Protein AF-A0A0K2UU30-F1 (afdb_monomer_lite)

pLDDT: mean 76.1, std 14.62, range [45.31, 95.0]

Radius of gyration: 18.39 Å; chains: 1; bounding box: 42×25×50 Å

Secondary structure (DSSP, 8-state):
--HHHHHHHHHHHHHHHHHHHHSTT---TT----HHHHHHHHHHHHHHHHHHHHHHHHHH---HHHHHHHTTS-S--SHHHHHHHHHHHHHH--

InterPro domains:
  IPR036638 Helix-loop-helix DNA-binding domain superfamily [G3DSA:4.10.280.10] (5-60)

Sequence (94 aa):
MSRKELKFQSAFDKDLSKLKQLIPGMNTSGKDVSHVEVIEEANRYIEKLHSHLVCQIRTHGFPDKLKSHAGRSTANDSNDDISRAIKSFARKNP

Structure (mmCIF, N/CA/C/O backbone):
data_AF-A0A0K2UU30-F1
#
_entry.id   AF-A0A0K2UU30-F1
#
loop_
_atom_site.group_PDB
_atom_site.id
_atom_site.type_symbol
_atom_site.label_atom_id
_atom_site.label_alt_id
_atom_site.label_comp_id
_atom_site.label_asym_id
_atom_site.label_entity_id
_atom_site.label_seq_id
_atom_site.pdbx_PDB_ins_code
_atom_site.Cartn_x
_atom_site.Cartn_y
_atom_site.Cartn_z
_atom_site.occupancy
_atom_site.B_iso_or_equiv
_atom_site.auth_seq_id
_atom_site.auth_comp_id
_atom_site.auth_asym_id
_atom_site.auth_atom_id
_atom_site.pdbx_PDB_model_num
ATOM 1 N N . MET A 1 1 ? -7.164 9.976 29.576 1.00 58.62 1 MET A N 1
ATOM 2 C CA . MET A 1 1 ? -6.487 10.289 28.300 1.00 58.62 1 MET A CA 1
ATOM 3 C C . MET A 1 1 ? -6.148 11.769 28.242 1.00 58.62 1 MET A C 1
ATOM 5 O O . MET A 1 1 ? -6.983 12.604 28.575 1.00 58.62 1 MET A O 1
ATOM 9 N N . SER A 1 2 ? -4.917 12.089 27.861 1.00 81.56 2 SER A N 1
ATOM 10 C CA . SER A 1 2 ? -4.377 13.440 27.714 1.00 81.56 2 SER A CA 1
ATOM 11 C C . SER A 1 2 ? -4.751 14.055 26.360 1.00 81.56 2 SER A C 1
ATOM 13 O O . SER A 1 2 ? -4.895 13.359 25.356 1.00 81.56 2 SER A O 1
ATOM 15 N N . ARG A 1 3 ? -4.828 15.391 26.286 1.00 75.19 3 ARG A N 1
ATOM 16 C CA . ARG A 1 3 ? -5.072 16.148 25.035 1.00 75.19 3 ARG A CA 1
ATOM 17 C C . ARG A 1 3 ? -4.098 15.790 23.904 1.00 75.19 3 ARG A C 1
ATOM 19 O O . ARG A 1 3 ? -4.440 15.955 22.737 1.00 75.19 3 ARG A O 1
ATOM 26 N N . LYS A 1 4 ? -2.881 15.350 24.240 1.00 74.38 4 LYS A N 1
ATOM 27 C CA . LYS A 1 4 ? -1.874 14.909 23.263 1.00 74.38 4 LYS A CA 1
ATOM 28 C C . LYS A 1 4 ? -2.227 13.547 22.652 1.00 74.38 4 LYS A C 1
ATOM 30 O O . LYS A 1 4 ? -2.090 13.384 21.446 1.00 74.38 4 LYS A O 1
ATOM 35 N N . GLU A 1 5 ? -2.742 12.621 23.458 1.00 72.44 5 GLU A N 1
ATOM 36 C CA . GLU A 1 5 ? -3.125 11.266 23.030 1.00 72.44 5 GLU A CA 1
ATOM 37 C C . GLU A 1 5 ? -4.327 11.302 22.076 1.00 72.44 5 GLU A C 1
ATOM 39 O O . GLU A 1 5 ? -4.310 10.657 21.035 1.00 72.44 5 GLU A O 1
ATOM 44 N N . LEU A 1 6 ? -5.317 12.157 22.355 1.00 72.38 6 LEU A N 1
ATOM 45 C CA . LEU A 1 6 ? -6.477 12.377 21.477 1.00 72.38 6 LEU A CA 1
ATOM 46 C C . LEU A 1 6 ? -6.087 12.899 20.083 1.00 72.38 6 LEU A C 1
ATOM 48 O O . LEU A 1 6 ? -6.666 12.494 19.075 1.00 72.38 6 LEU A O 1
ATOM 52 N N . LYS A 1 7 ? -5.095 13.797 20.010 1.00 79.06 7 LYS A N 1
ATOM 53 C CA . LYS A 1 7 ? -4.592 14.324 18.730 1.00 79.06 7 LYS A CA 1
ATOM 54 C C . LYS A 1 7 ? -3.840 13.262 17.933 1.00 79.06 7 LYS A C 1
ATOM 56 O O . LYS A 1 7 ? -3.991 13.215 16.717 1.00 79.06 7 LYS A O 1
ATOM 61 N N . PHE A 1 8 ? -3.049 12.435 18.615 1.00 81.25 8 PHE A N 1
ATOM 62 C CA . PHE A 1 8 ? -2.328 11.333 17.990 1.00 81.25 8 PHE A CA 1
ATOM 63 C C . PHE A 1 8 ? -3.295 10.301 17.408 1.00 81.25 8 PHE A C 1
ATOM 65 O O . PHE A 1 8 ? -3.183 9.980 16.231 1.00 81.25 8 PHE A O 1
ATOM 72 N N . GLN A 1 9 ? -4.293 9.873 18.187 1.00 80.62 9 GLN A N 1
ATOM 73 C CA . GLN A 1 9 ? -5.301 8.919 17.722 1.00 80.62 9 GLN A CA 1
ATOM 74 C C . GLN A 1 9 ? -6.036 9.441 16.479 1.00 80.62 9 GLN A C 1
ATOM 76 O O . GLN A 1 9 ? -6.120 8.750 15.472 1.00 80.62 9 GLN A O 1
ATOM 81 N N . SER A 1 10 ? -6.466 10.708 16.497 1.00 83.31 10 SER A N 1
ATOM 82 C CA . SER A 1 10 ? -7.146 11.318 15.347 1.00 83.31 10 SER A CA 1
ATOM 83 C C . SER A 1 10 ? -6.271 11.406 14.089 1.00 83.31 10 SER A C 1
ATOM 85 O O . SER A 1 10 ? -6.783 11.283 12.976 1.00 83.31 10 SER A O 1
ATOM 87 N N . ALA A 1 11 ? -4.967 11.654 14.237 1.00 87.62 11 ALA A N 1
ATOM 88 C CA . ALA A 1 11 ? -4.038 11.652 13.110 1.00 87.62 11 ALA A CA 1
ATOM 89 C C . ALA A 1 11 ? -3.827 10.230 12.572 1.00 87.62 11 ALA A C 1
ATOM 91 O O . ALA A 1 11 ? -3.915 10.007 11.367 1.00 87.62 11 ALA A O 1
ATOM 92 N N . PHE A 1 12 ? -3.642 9.271 13.477 1.00 87.75 12 PHE A N 1
ATOM 93 C CA . PHE A 1 12 ? -3.438 7.867 13.149 1.00 87.75 12 PHE A CA 1
ATOM 94 C C . PHE A 1 12 ? -4.628 7.265 12.391 1.00 87.75 12 PHE A C 1
ATOM 96 O O . PHE A 1 12 ? -4.440 6.625 11.359 1.00 87.75 12 PHE A O 1
ATOM 103 N N . ASP A 1 13 ? -5.858 7.553 12.821 1.00 87.00 13 ASP A N 1
ATOM 104 C CA . ASP A 1 13 ? -7.070 7.069 12.150 1.00 87.00 13 ASP A CA 1
ATOM 105 C C . ASP A 1 13 ? -7.209 7.650 10.727 1.00 87.00 13 ASP A C 1
ATOM 107 O O . ASP A 1 13 ? -7.634 6.963 9.793 1.00 87.00 13 ASP A O 1
ATOM 111 N N . LYS A 1 14 ? -6.798 8.913 10.523 1.00 89.81 14 LYS A N 1
ATOM 112 C CA . LYS A 1 14 ? -6.761 9.536 9.187 1.00 89.81 14 LYS A CA 1
ATOM 113 C C . LYS A 1 14 ? -5.736 8.867 8.283 1.00 89.81 14 LYS A C 1
ATOM 115 O O . LYS A 1 14 ? -6.017 8.655 7.104 1.00 89.81 14 LYS A O 1
ATOM 120 N N . ASP A 1 15 ? -4.561 8.555 8.813 1.00 89.69 15 ASP A N 1
ATOM 121 C CA . ASP A 1 15 ? -3.504 7.911 8.040 1.00 89.69 15 ASP A CA 1
ATOM 122 C C . ASP A 1 15 ? -3.865 6.462 7.700 1.00 89.69 15 ASP A C 1
ATOM 124 O O . ASP A 1 15 ? -3.674 6.045 6.559 1.00 89.69 15 ASP A O 1
ATOM 128 N N . LEU A 1 16 ? -4.518 5.735 8.611 1.00 89.25 16 LEU A N 1
ATOM 129 C CA . LEU A 1 16 ? -5.099 4.421 8.326 1.00 89.25 16 LEU A CA 1
ATOM 130 C C . LEU A 1 16 ? -6.182 4.474 7.247 1.00 89.25 16 LEU A C 1
ATOM 132 O O . LEU A 1 16 ? -6.230 3.606 6.376 1.00 89.25 16 LEU A O 1
ATOM 136 N N . SER A 1 17 ? -7.042 5.495 7.270 1.00 88.31 17 SER A N 1
ATOM 137 C CA . SER A 1 17 ? -8.065 5.681 6.236 1.00 88.31 17 SER A CA 1
ATOM 138 C C . SER A 1 17 ? -7.444 5.911 4.855 1.00 88.31 17 SER A C 1
ATOM 140 O O . SER A 1 17 ? -7.858 5.281 3.881 1.00 88.31 17 SER A O 1
ATOM 142 N N . LYS A 1 18 ? -6.398 6.742 4.767 1.00 90.00 18 LYS A N 1
ATOM 143 C CA . LYS A 1 18 ? -5.630 6.919 3.523 1.00 90.00 18 LYS A CA 1
ATOM 144 C C . LYS A 1 18 ? -4.944 5.624 3.097 1.00 90.00 18 LYS A C 1
ATOM 146 O O . LYS A 1 18 ? -4.974 5.281 1.921 1.00 90.00 18 LYS A O 1
ATOM 151 N N . LEU A 1 19 ? -4.355 4.891 4.041 1.00 90.00 19 LEU A N 1
ATOM 152 C CA . LEU A 1 19 ? -3.675 3.628 3.766 1.00 90.00 19 LEU A CA 1
ATOM 153 C C . LEU A 1 19 ? -4.640 2.596 3.168 1.00 90.00 19 LEU A C 1
ATOM 155 O O . LEU A 1 19 ? -4.324 2.002 2.141 1.00 90.00 19 LEU A O 1
ATOM 159 N N . LYS A 1 20 ? -5.860 2.477 3.715 1.00 90.12 20 LYS A N 1
ATOM 160 C CA . LYS A 1 20 ? -6.935 1.647 3.137 1.00 90.12 20 LYS A CA 1
ATOM 161 C C . LYS A 1 20 ? -7.233 1.992 1.673 1.00 90.12 20 LYS A C 1
ATOM 163 O O . LYS A 1 20 ? -7.502 1.093 0.886 1.00 90.12 20 LYS A O 1
ATOM 168 N N . GLN A 1 21 ? -7.197 3.273 1.296 1.00 90.19 21 GLN A N 1
ATOM 169 C CA . GLN A 1 21 ? -7.475 3.708 -0.081 1.00 90.19 21 GLN A CA 1
ATOM 170 C C . GLN A 1 21 ? -6.358 3.346 -1.069 1.00 90.19 21 GLN A C 1
ATOM 172 O O . GLN A 1 21 ? -6.624 3.211 -2.261 1.00 90.19 21 GLN A O 1
ATOM 177 N N . LEU A 1 22 ? -5.121 3.195 -0.590 1.00 91.19 22 LEU A N 1
ATOM 178 C CA . LEU A 1 22 ? -3.960 2.863 -1.420 1.00 91.19 22 LEU A CA 1
ATOM 179 C C . LEU A 1 22 ? -3.824 1.361 -1.690 1.00 91.19 22 LEU A C 1
ATOM 181 O O . LEU A 1 22 ? -3.117 0.978 -2.623 1.00 91.19 22 LEU A O 1
ATOM 185 N N . ILE A 1 23 ? -4.472 0.521 -0.882 1.00 89.94 23 ILE A N 1
ATOM 186 C CA . ILE A 1 23 ? -4.365 -0.934 -0.970 1.00 89.94 23 ILE A CA 1
ATOM 187 C C . ILE A 1 23 ? -5.501 -1.477 -1.851 1.00 89.94 23 ILE A C 1
ATOM 189 O O . ILE A 1 23 ? -6.680 -1.352 -1.497 1.00 89.94 23 ILE A O 1
ATOM 193 N N . PRO A 1 24 ? -5.182 -2.108 -2.995 1.00 88.50 24 PRO A N 1
ATOM 194 C CA . PRO A 1 24 ? -6.187 -2.721 -3.852 1.00 88.50 24 PRO A CA 1
ATOM 195 C C . PRO A 1 24 ? -6.997 -3.775 -3.094 1.00 88.50 24 PRO A C 1
ATOM 197 O O . PRO A 1 24 ? -6.432 -4.637 -2.429 1.00 88.50 24 PRO A O 1
ATOM 200 N N . GLY A 1 25 ? -8.325 -3.726 -3.212 1.00 83.69 25 GLY A N 1
ATOM 201 C CA . GLY A 1 25 ? -9.224 -4.690 -2.568 1.00 83.69 25 GLY A CA 1
ATOM 202 C C . GLY A 1 25 ? -9.636 -4.342 -1.134 1.00 83.69 25 GLY A C 1
ATOM 203 O O . GLY A 1 25 ? -10.552 -4.975 -0.617 1.00 83.69 25 GLY A O 1
ATOM 204 N N . MET A 1 26 ? -9.046 -3.313 -0.510 1.00 80.56 26 MET A N 1
ATOM 205 C CA . MET A 1 26 ? -9.467 -2.825 0.816 1.00 80.56 26 MET A CA 1
ATOM 206 C C . MET A 1 26 ? -10.448 -1.649 0.773 1.00 80.56 26 MET A C 1
ATOM 208 O O . MET A 1 26 ? -11.016 -1.270 1.796 1.00 80.56 26 MET A O 1
ATOM 212 N N . ASN A 1 27 ? -10.677 -1.070 -0.405 1.00 72.06 27 ASN A N 1
ATOM 213 C CA . ASN A 1 27 ? -11.580 0.061 -0.613 1.00 72.06 27 ASN A CA 1
ATOM 214 C C . ASN A 1 27 ? -13.070 -0.331 -0.662 1.00 72.06 27 ASN A C 1
ATOM 216 O O . ASN A 1 27 ? -13.908 0.499 -1.018 1.00 72.06 27 ASN A O 1
ATOM 220 N N . THR A 1 28 ? -13.422 -1.571 -0.309 1.00 65.62 28 THR A N 1
ATOM 221 C CA . THR A 1 28 ? -14.809 -2.042 -0.305 1.00 65.62 28 THR A CA 1
ATOM 222 C C . THR A 1 28 ? -15.608 -1.313 0.772 1.00 65.62 28 THR A C 1
ATOM 224 O O . THR A 1 28 ? -15.464 -1.575 1.969 1.00 65.62 28 THR A O 1
ATOM 227 N N . SER A 1 29 ? -16.445 -0.375 0.333 1.00 58.00 29 SER A N 1
ATOM 228 C CA . SER A 1 29 ? -17.368 0.377 1.176 1.00 58.00 29 SER A CA 1
ATOM 229 C C . SER A 1 29 ? -18.273 -0.590 1.945 1.00 58.00 29 SER A C 1
ATOM 231 O O . SER A 1 29 ? -19.078 -1.291 1.342 1.00 58.00 29 SER A O 1
ATOM 233 N N . GLY A 1 30 ? -18.123 -0.648 3.271 1.00 61.75 30 GLY A N 1
ATOM 234 C CA . GLY A 1 30 ? -19.037 -1.382 4.154 1.00 61.75 30 GLY A CA 1
ATOM 235 C C . GLY A 1 30 ? -18.428 -2.512 4.985 1.00 61.75 30 GLY A C 1
ATOM 236 O O . GLY A 1 30 ? -19.134 -3.055 5.828 1.0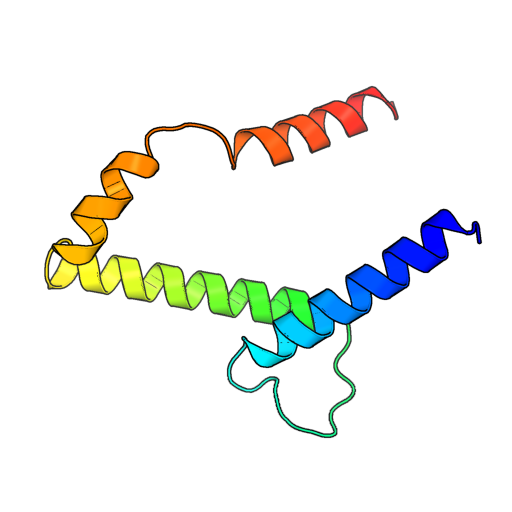0 61.75 30 GLY A O 1
ATOM 237 N N . LYS A 1 31 ? -17.144 -2.860 4.810 1.00 67.50 31 LYS A N 1
ATOM 238 C CA . LYS A 1 31 ? -16.476 -3.818 5.706 1.00 67.50 31 LYS A CA 1
ATOM 239 C C . LYS A 1 31 ? -15.757 -3.069 6.831 1.00 67.50 31 LYS A C 1
ATOM 241 O O . LYS A 1 31 ? -14.840 -2.285 6.571 1.00 67.50 31 LYS A O 1
ATOM 246 N N . ASP A 1 32 ? -16.169 -3.312 8.074 1.00 74.56 32 ASP A N 1
ATOM 247 C CA . ASP A 1 32 ? -15.456 -2.824 9.256 1.00 74.56 32 ASP A CA 1
ATOM 248 C C . ASP A 1 32 ? -14.142 -3.598 9.395 1.00 74.56 32 ASP A C 1
ATOM 250 O O . ASP A 1 32 ? -14.080 -4.704 9.925 1.00 74.56 32 ASP A O 1
ATOM 254 N N . VAL A 1 33 ? -13.090 -3.039 8.801 1.00 79.94 33 VAL A N 1
ATOM 255 C CA . VAL A 1 33 ? -11.745 -3.619 8.799 1.00 79.94 33 VAL A CA 1
ATOM 256 C C . VAL A 1 33 ? -10.941 -3.017 9.941 1.00 79.94 33 VAL A C 1
ATOM 258 O O . VAL A 1 33 ? -10.805 -1.787 10.011 1.00 79.94 33 VAL A O 1
ATOM 261 N N . SER A 1 34 ? -10.394 -3.886 10.794 1.00 88.06 34 SER A N 1
ATOM 262 C CA . SER A 1 34 ? -9.610 -3.501 11.971 1.00 88.06 34 SER A CA 1
ATOM 263 C C . SER A 1 34 ? -8.305 -2.789 11.595 1.00 88.06 34 SER A C 1
ATOM 265 O O . SER A 1 34 ? -7.751 -3.007 10.521 1.00 88.06 34 SER A O 1
ATOM 267 N N . HIS A 1 35 ? -7.772 -1.956 12.494 1.00 87.62 35 HIS A N 1
ATOM 268 C CA . HIS A 1 35 ? -6.503 -1.248 12.266 1.00 87.62 35 HIS A CA 1
ATOM 269 C C . HIS A 1 35 ? -5.333 -2.200 11.986 1.00 87.62 35 HIS A C 1
ATOM 271 O O . HIS A 1 35 ? -4.507 -1.918 11.122 1.00 87.62 35 HIS A O 1
ATOM 277 N N . VAL A 1 36 ? -5.285 -3.334 12.691 1.00 89.75 36 VAL A N 1
ATOM 278 C CA . VAL A 1 36 ? -4.247 -4.358 12.510 1.00 89.75 36 VAL A CA 1
ATOM 279 C C . VAL A 1 36 ? -4.331 -4.954 11.107 1.00 89.75 36 VAL A C 1
ATOM 281 O O . VAL A 1 36 ? -3.326 -5.003 10.409 1.00 89.75 36 VAL A O 1
ATOM 284 N N . GLU A 1 37 ? -5.535 -5.301 10.653 1.00 89.69 37 GLU A N 1
ATOM 285 C CA . GLU A 1 37 ? -5.760 -5.876 9.322 1.00 89.69 37 GLU A CA 1
ATOM 286 C C . GLU A 1 37 ? -5.345 -4.913 8.196 1.00 89.69 37 GLU A C 1
ATOM 288 O O . GLU A 1 37 ? -4.750 -5.346 7.211 1.00 89.69 37 GLU A O 1
ATOM 293 N N . VAL A 1 38 ? -5.569 -3.600 8.357 1.00 89.88 38 VAL A N 1
ATOM 294 C CA .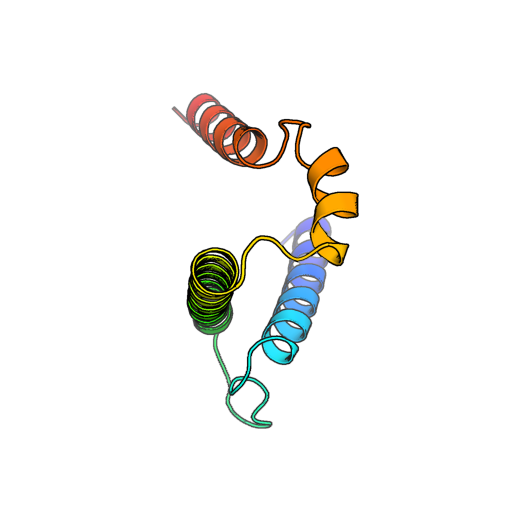 VAL A 1 38 ? -5.061 -2.585 7.409 1.00 89.88 38 VAL A CA 1
ATOM 295 C C . VAL A 1 38 ? -3.545 -2.612 7.313 1.00 89.88 38 VAL A C 1
ATOM 297 O O . VAL A 1 38 ? -3.001 -2.583 6.213 1.00 89.88 38 VAL A O 1
ATOM 300 N N . ILE A 1 39 ? -2.861 -2.637 8.455 1.00 91.62 39 ILE A N 1
ATOM 301 C CA . ILE A 1 39 ? -1.397 -2.604 8.501 1.00 91.62 39 ILE A CA 1
ATOM 302 C C . ILE A 1 39 ? -0.818 -3.898 7.921 1.00 91.62 39 ILE A C 1
ATOM 304 O O . ILE A 1 39 ? 0.151 -3.862 7.165 1.00 91.62 39 ILE A O 1
ATOM 308 N N . GLU A 1 40 ? -1.422 -5.042 8.232 1.00 93.44 40 GLU A N 1
ATOM 309 C CA . GLU A 1 40 ? -0.995 -6.331 7.692 1.00 93.44 40 GLU A CA 1
ATOM 310 C C . GLU A 1 40 ? -1.154 -6.408 6.172 1.00 93.44 40 GLU A C 1
ATOM 312 O O . GLU A 1 40 ? -0.235 -6.841 5.475 1.00 93.44 40 GLU A O 1
ATOM 317 N N . GLU A 1 41 ? -2.293 -5.965 5.638 1.00 92.50 41 GLU A N 1
ATOM 318 C CA . GLU A 1 41 ? -2.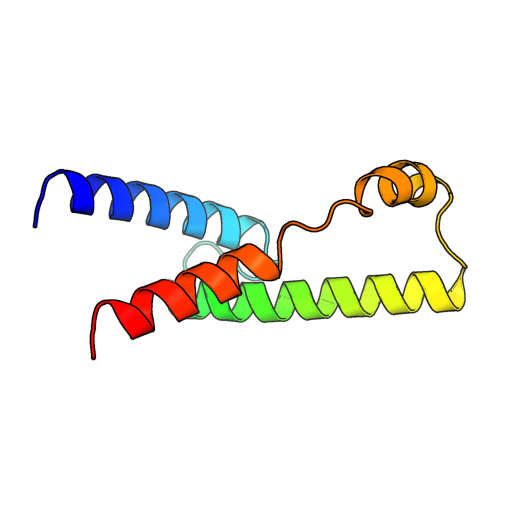512 -5.955 4.192 1.00 92.50 41 GLU A CA 1
ATOM 319 C C . GLU A 1 41 ? -1.617 -4.919 3.495 1.00 92.50 41 GLU A C 1
ATOM 321 O O . GLU A 1 41 ? -1.111 -5.173 2.401 1.00 92.50 41 GLU A O 1
ATOM 326 N N . ALA A 1 42 ? -1.333 -3.788 4.152 1.00 93.25 42 ALA A N 1
ATOM 327 C CA . ALA A 1 42 ? -0.357 -2.816 3.668 1.00 93.25 42 ALA A CA 1
ATOM 328 C C . ALA A 1 42 ? 1.027 -3.450 3.505 1.00 93.25 42 ALA A C 1
ATOM 330 O O . ALA A 1 42 ? 1.650 -3.301 2.453 1.00 93.25 42 ALA A O 1
ATOM 331 N N . ASN A 1 43 ? 1.488 -4.190 4.518 1.00 94.25 43 ASN A N 1
ATOM 332 C CA . ASN A 1 43 ? 2.774 -4.883 4.476 1.00 94.25 43 ASN A CA 1
ATOM 333 C C . ASN A 1 43 ? 2.817 -5.904 3.335 1.00 94.25 43 ASN A C 1
ATOM 335 O O . ASN A 1 43 ? 3.746 -5.875 2.527 1.00 94.25 43 ASN A O 1
ATOM 339 N N . ARG A 1 44 ? 1.771 -6.732 3.195 1.00 94.25 44 ARG A N 1
ATOM 340 C CA . ARG A 1 44 ? 1.649 -7.683 2.076 1.00 94.25 44 ARG A CA 1
ATOM 341 C C . ARG A 1 44 ? 1.723 -6.983 0.719 1.00 94.25 44 ARG A C 1
ATOM 343 O O . ARG A 1 44 ? 2.397 -7.455 -0.200 1.00 94.25 44 ARG A O 1
ATOM 350 N N . TYR A 1 45 ? 1.050 -5.844 0.576 1.00 95.00 45 TYR A N 1
ATOM 351 C CA . TYR A 1 45 ? 1.043 -5.103 -0.680 1.00 95.00 45 TYR A CA 1
ATOM 352 C C . TYR A 1 45 ? 2.402 -4.461 -0.995 1.00 95.00 45 TYR A C 1
ATOM 354 O O . TYR A 1 45 ? 2.847 -4.515 -2.145 1.00 95.00 45 TYR A O 1
ATOM 362 N N . ILE A 1 46 ? 3.106 -3.930 0.010 1.00 94.44 46 ILE A N 1
ATOM 363 C CA . ILE A 1 46 ? 4.473 -3.405 -0.134 1.00 94.44 46 ILE A CA 1
ATOM 364 C C . ILE A 1 46 ? 5.429 -4.507 -0.606 1.00 94.44 46 ILE A C 1
ATOM 366 O O . ILE A 1 46 ? 6.175 -4.300 -1.566 1.00 94.44 46 ILE A O 1
ATOM 370 N N . GLU A 1 47 ? 5.379 -5.693 0.005 1.00 93.69 47 GLU A N 1
ATOM 371 C CA . GLU A 1 47 ? 6.214 -6.836 -0.389 1.00 93.69 47 GLU A CA 1
ATOM 372 C C . GLU A 1 47 ? 5.956 -7.272 -1.836 1.00 93.69 47 GLU A C 1
ATOM 374 O O . GLU A 1 47 ? 6.895 -7.554 -2.594 1.00 93.69 47 GLU A O 1
ATOM 379 N N . LYS A 1 48 ? 4.685 -7.270 -2.253 1.00 93.88 48 LYS A N 1
ATOM 380 C CA . LYS A 1 48 ? 4.288 -7.576 -3.630 1.00 93.88 48 LYS A CA 1
ATOM 381 C C . LYS A 1 48 ? 4.838 -6.549 -4.619 1.00 93.88 48 LYS A C 1
ATOM 383 O O . LYS A 1 48 ? 5.423 -6.939 -5.631 1.00 93.88 48 LYS A O 1
ATOM 388 N N . LEU A 1 49 ? 4.677 -5.255 -4.335 1.00 93.69 49 LEU A N 1
ATOM 389 C CA . LEU A 1 49 ? 5.201 -4.179 -5.182 1.00 93.69 49 LEU A CA 1
ATOM 390 C C . LEU A 1 49 ? 6.726 -4.243 -5.290 1.00 93.69 49 LEU A C 1
ATOM 392 O O . LEU A 1 49 ? 7.268 -4.119 -6.388 1.00 93.69 49 LEU A O 1
ATOM 396 N N . HIS A 1 50 ? 7.412 -4.492 -4.174 1.00 89.62 50 HIS A N 1
ATOM 397 C CA . HIS A 1 50 ? 8.862 -4.642 -4.146 1.00 89.62 50 HIS A CA 1
ATOM 398 C C . HIS A 1 50 ? 9.321 -5.827 -5.005 1.00 89.62 50 HIS A C 1
ATOM 400 O O . HIS A 1 50 ? 10.182 -5.670 -5.871 1.00 89.62 50 HIS A O 1
ATOM 406 N N . SER A 1 51 ? 8.697 -6.994 -4.835 1.00 89.62 51 SER A N 1
ATOM 407 C CA . SER A 1 51 ? 9.011 -8.195 -5.619 1.00 89.62 51 SER A CA 1
ATOM 408 C C . SER A 1 51 ? 8.773 -7.982 -7.116 1.00 89.62 51 SER A C 1
ATOM 410 O O . SER A 1 51 ? 9.599 -8.373 -7.943 1.00 89.62 51 SER A O 1
ATOM 412 N N . HIS A 1 52 ? 7.673 -7.310 -7.471 1.00 90.62 52 HIS A N 1
ATOM 413 C 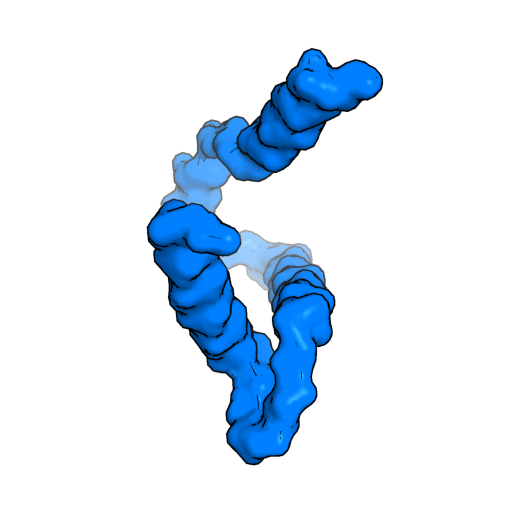CA . HIS A 1 52 ? 7.348 -6.971 -8.856 1.00 90.62 52 HIS A CA 1
ATOM 414 C C . HIS A 1 52 ? 8.387 -6.027 -9.464 1.00 90.62 52 HIS A C 1
ATOM 416 O O . HIS A 1 52 ? 8.875 -6.277 -10.567 1.00 90.62 52 HIS A O 1
ATOM 422 N N . LEU A 1 53 ? 8.773 -4.977 -8.738 1.00 88.06 53 LEU A N 1
ATOM 423 C CA . LEU A 1 53 ? 9.786 -4.023 -9.183 1.00 88.06 53 LEU A CA 1
ATOM 424 C C . LEU A 1 53 ? 11.145 -4.703 -9.393 1.00 88.06 53 LEU A C 1
ATOM 426 O O . LEU A 1 53 ? 11.775 -4.514 -10.434 1.00 88.06 53 LEU A O 1
ATOM 430 N N . VAL A 1 54 ? 11.578 -5.534 -8.440 1.00 87.25 54 VAL A N 1
ATOM 431 C CA . VAL A 1 54 ? 12.819 -6.313 -8.554 1.00 87.25 54 VAL A CA 1
ATOM 432 C C . VAL A 1 54 ? 12.778 -7.214 -9.788 1.00 87.25 54 VAL A C 1
ATOM 434 O O . VAL A 1 54 ? 13.742 -7.252 -10.551 1.00 87.25 54 VAL A O 1
ATOM 437 N N . CYS A 1 55 ? 11.664 -7.910 -10.023 1.00 87.44 55 CYS A N 1
ATOM 438 C CA . CYS A 1 55 ? 11.492 -8.760 -11.199 1.00 87.44 55 CYS A CA 1
ATOM 439 C C . CYS A 1 55 ? 11.589 -7.959 -12.509 1.00 87.44 55 CYS A C 1
ATOM 441 O O . CYS A 1 55 ? 12.320 -8.350 -13.423 1.00 87.44 55 CYS A O 1
ATOM 443 N N . GLN A 1 56 ? 10.923 -6.802 -12.583 1.00 84.25 56 GLN A N 1
ATOM 444 C CA . GLN A 1 56 ? 10.976 -5.927 -13.756 1.00 84.25 56 GLN A CA 1
ATOM 445 C C . GLN A 1 56 ? 12.390 -5.421 -14.037 1.00 84.25 56 GLN A C 1
ATOM 447 O O . GLN A 1 56 ? 12.834 -5.484 -15.181 1.00 84.25 56 GLN A O 1
ATOM 452 N N . ILE A 1 57 ? 13.119 -4.988 -13.005 1.00 84.75 57 ILE A N 1
ATOM 453 C CA . ILE A 1 57 ? 14.510 -4.537 -13.141 1.00 84.75 57 ILE A CA 1
ATOM 454 C C . ILE A 1 57 ? 15.407 -5.676 -13.635 1.00 84.75 57 ILE A C 1
ATOM 456 O O . ILE A 1 57 ? 16.251 -5.461 -14.503 1.00 84.75 57 ILE A O 1
ATOM 460 N N . ARG A 1 58 ? 15.228 -6.895 -13.113 1.00 79.94 58 ARG A N 1
ATOM 461 C CA . ARG A 1 58 ? 16.020 -8.064 -13.534 1.00 79.94 58 ARG A CA 1
ATOM 462 C C . ARG A 1 58 ? 15.727 -8.481 -14.974 1.00 79.94 58 ARG A C 1
ATOM 464 O O . ARG A 1 58 ? 16.638 -8.929 -15.657 1.00 79.94 58 ARG A O 1
ATOM 471 N N . THR A 1 59 ? 14.481 -8.336 -15.419 1.00 86.38 59 THR A N 1
ATOM 472 C CA . THR A 1 59 ? 14.034 -8.801 -16.742 1.00 86.38 59 THR A CA 1
ATOM 473 C C . THR A 1 59 ? 14.294 -7.773 -17.843 1.00 86.38 59 THR A C 1
ATOM 475 O O . THR A 1 59 ? 14.700 -8.135 -18.942 1.00 86.38 59 THR A O 1
ATOM 478 N N . HIS A 1 60 ? 14.069 -6.490 -17.560 1.00 81.75 60 HIS A N 1
ATOM 479 C CA . HIS A 1 60 ? 14.096 -5.418 -18.563 1.00 81.75 60 HIS A CA 1
ATOM 480 C C . HIS A 1 60 ? 15.231 -4.411 -18.354 1.00 81.75 60 HIS A C 1
ATOM 482 O O . HIS A 1 60 ? 15.361 -3.457 -19.118 1.00 81.75 60 HIS A O 1
ATOM 488 N N . GLY A 1 61 ? 16.062 -4.617 -17.333 1.00 75.56 61 GLY A N 1
ATOM 489 C CA . GLY A 1 61 ? 17.072 -3.654 -16.925 1.00 75.56 61 GLY A CA 1
ATOM 490 C C . GLY A 1 61 ? 16.481 -2.503 -16.112 1.00 75.56 61 GLY A C 1
ATOM 491 O O . GLY A 1 61 ? 15.273 -2.375 -15.911 1.00 75.56 61 GLY A O 1
ATOM 492 N N . PHE A 1 62 ? 17.367 -1.657 -15.591 1.00 75.38 62 PHE A N 1
ATOM 493 C CA . PHE A 1 62 ? 16.974 -0.555 -14.722 1.00 75.38 62 PHE A CA 1
ATOM 494 C C . PHE A 1 62 ? 16.347 0.590 -15.542 1.00 75.38 62 PHE A C 1
ATOM 496 O O . PHE A 1 62 ? 17.035 1.139 -16.410 1.00 75.38 62 PHE A O 1
ATOM 503 N N . PRO A 1 63 ? 15.089 0.994 -15.271 1.00 75.56 63 PRO A N 1
ATOM 504 C CA . PRO A 1 63 ? 14.420 2.054 -16.018 1.00 75.56 63 PRO A CA 1
ATOM 505 C C . PRO A 1 63 ? 15.207 3.365 -15.978 1.00 75.56 63 PRO A C 1
ATOM 507 O O . PRO A 1 63 ? 15.567 3.839 -14.899 1.00 75.56 63 PRO A O 1
ATOM 510 N N . ASP A 1 64 ? 15.404 4.012 -17.130 1.00 67.38 64 ASP A N 1
ATOM 511 C CA . ASP A 1 64 ? 16.128 5.292 -17.210 1.00 67.38 64 ASP A CA 1
ATOM 512 C C . ASP A 1 64 ? 15.507 6.377 -16.318 1.00 67.38 64 ASP A C 1
ATOM 514 O O . ASP A 1 64 ? 16.215 7.161 -15.691 1.00 67.38 64 ASP A O 1
ATOM 518 N N . LYS A 1 65 ? 14.178 6.354 -16.165 1.00 66.62 65 LYS A N 1
ATOM 519 C CA . LYS A 1 65 ? 13.424 7.260 -15.282 1.00 66.62 65 LYS A CA 1
ATOM 520 C C . LYS A 1 65 ? 13.694 7.040 -13.789 1.00 66.62 65 LYS A C 1
ATOM 522 O O . LYS A 1 65 ? 13.440 7.940 -13.000 1.00 66.62 65 LYS A O 1
ATOM 527 N N . LEU A 1 66 ? 14.182 5.863 -13.390 1.00 63.72 66 LEU A N 1
ATOM 528 C CA . LEU A 1 66 ? 14.604 5.593 -12.012 1.00 63.72 66 LEU A CA 1
ATOM 529 C C . LEU A 1 66 ? 16.078 5.951 -11.792 1.00 63.72 66 LEU A C 1
ATOM 531 O O . LEU A 1 66 ? 16.477 6.174 -10.650 1.00 63.72 66 LEU A O 1
ATOM 535 N N . LYS A 1 67 ? 16.897 6.054 -12.852 1.00 63.75 67 LYS A N 1
ATOM 536 C CA . LYS A 1 67 ? 18.320 6.433 -12.739 1.00 63.75 67 LYS A CA 1
ATOM 537 C C . LYS A 1 67 ? 18.487 7.850 -12.179 1.00 63.75 67 LYS A C 1
ATOM 539 O O . LYS A 1 67 ? 19.402 8.087 -11.397 1.00 63.75 67 LYS A O 1
ATOM 544 N N . SER A 1 68 ? 17.564 8.763 -12.492 1.00 62.38 68 SER A N 1
ATOM 545 C CA . SER A 1 68 ? 17.524 10.124 -11.928 1.00 62.38 68 SER A CA 1
ATOM 546 C C . SER A 1 68 ? 17.175 10.163 -10.432 1.00 62.38 68 SER A C 1
ATOM 548 O O . SER A 1 68 ? 17.542 11.113 -9.743 1.00 62.38 68 SER A O 1
ATOM 550 N N . HIS A 1 69 ? 16.503 9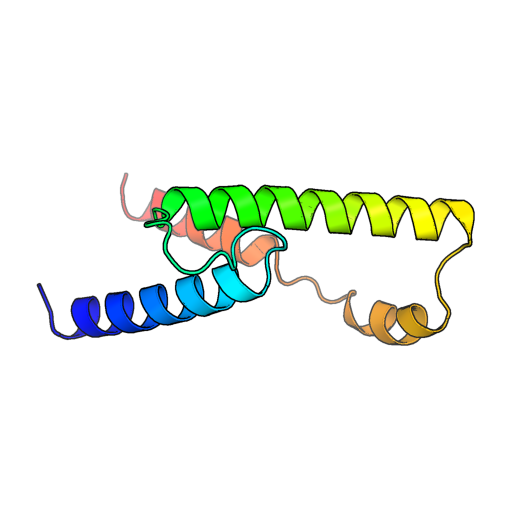.132 -9.911 1.00 59.16 69 HIS A N 1
ATOM 551 C CA . HIS A 1 69 ? 16.181 8.992 -8.488 1.00 59.16 69 HIS A CA 1
ATOM 552 C C . HIS A 1 69 ? 17.207 8.152 -7.718 1.00 59.16 69 HIS A C 1
ATOM 554 O O . HIS A 1 69 ? 17.381 8.365 -6.520 1.00 59.16 69 HIS A O 1
ATOM 560 N N . ALA A 1 70 ? 17.947 7.268 -8.396 1.00 55.00 70 ALA A N 1
ATOM 561 C CA . ALA A 1 70 ? 19.026 6.480 -7.799 1.00 55.00 70 ALA A CA 1
ATOM 562 C C . ALA A 1 70 ? 20.135 7.366 -7.196 1.00 55.00 70 ALA A C 1
ATOM 564 O O . ALA A 1 70 ? 20.691 7.028 -6.154 1.00 55.00 70 ALA A O 1
ATOM 565 N N . GLY A 1 71 ? 20.381 8.547 -7.778 1.00 49.78 71 GLY A N 1
ATOM 566 C CA . GLY A 1 71 ? 21.314 9.546 -7.240 1.00 49.78 71 GLY A CA 1
ATOM 567 C C . GLY A 1 71 ? 20.866 10.237 -5.942 1.00 49.78 71 GLY A C 1
ATOM 568 O O . GLY A 1 71 ? 21.657 10.955 -5.341 1.00 49.78 71 GLY A O 1
ATOM 569 N N . ARG A 1 72 ? 19.618 10.036 -5.487 1.00 51.22 72 ARG A N 1
ATOM 570 C CA . ARG A 1 72 ? 19.132 10.510 -4.174 1.00 51.22 72 ARG A CA 1
ATOM 571 C C . ARG A 1 72 ? 19.144 9.430 -3.090 1.00 51.22 72 ARG A C 1
ATOM 573 O O . ARG A 1 72 ? 19.056 9.771 -1.916 1.00 51.22 72 ARG A O 1
ATOM 580 N N . SER A 1 73 ? 19.267 8.154 -3.458 1.00 46.41 73 SER A N 1
ATOM 581 C CA . SER A 1 73 ? 19.245 7.027 -2.511 1.00 46.41 73 SER A CA 1
ATOM 582 C C . SER A 1 73 ? 20.621 6.646 -1.956 1.00 46.41 73 SER A C 1
ATOM 584 O O . SER A 1 73 ? 20.723 5.689 -1.197 1.00 46.41 73 SER A O 1
ATOM 586 N N . THR A 1 74 ? 21.673 7.412 -2.248 1.00 45.31 74 THR A N 1
ATOM 587 C CA . THR A 1 74 ? 22.994 7.263 -1.609 1.00 45.31 74 THR A CA 1
ATOM 588 C C . THR A 1 74 ? 23.134 8.071 -0.312 1.00 45.31 74 THR A C 1
ATOM 590 O O . THR A 1 74 ? 24.240 8.448 0.062 1.00 45.31 74 THR A O 1
ATOM 593 N N . ALA A 1 75 ? 22.032 8.337 0.394 1.00 46.31 75 ALA A N 1
ATOM 594 C CA . ALA A 1 75 ? 22.033 8.993 1.703 1.00 46.31 75 ALA A CA 1
ATOM 595 C C . ALA A 1 75 ? 21.180 8.210 2.726 1.00 46.31 75 ALA A C 1
ATOM 597 O O . ALA A 1 75 ? 20.090 8.608 3.110 1.00 46.31 75 ALA A O 1
ATOM 598 N N . ASN A 1 76 ? 21.666 7.032 3.108 1.00 47.53 76 ASN A N 1
ATOM 599 C CA . ASN A 1 76 ? 21.937 6.660 4.502 1.00 47.53 76 ASN A CA 1
ATOM 600 C C . ASN A 1 76 ? 20.880 6.725 5.642 1.00 47.53 76 ASN A C 1
ATOM 602 O O . ASN A 1 76 ? 21.296 6.424 6.750 1.00 47.53 76 ASN A O 1
ATOM 606 N N . ASP A 1 77 ? 19.588 7.052 5.477 1.00 50.66 77 ASP A N 1
ATOM 607 C CA . ASP A 1 77 ? 18.810 7.508 6.668 1.00 50.66 77 ASP A CA 1
ATOM 608 C C . ASP A 1 77 ? 17.476 6.825 7.048 1.00 50.66 77 ASP A C 1
ATOM 610 O O . ASP A 1 77 ? 16.795 7.320 7.932 1.00 50.66 77 ASP A O 1
ATOM 614 N N . SER A 1 78 ? 17.048 5.685 6.485 1.00 55.19 78 SER A N 1
ATOM 615 C CA . SER A 1 78 ? 15.746 5.090 6.911 1.00 55.19 78 SER A CA 1
ATOM 616 C C . SER A 1 78 ? 15.817 3.780 7.701 1.00 55.19 78 SER A C 1
ATOM 618 O O . SER A 1 78 ? 14.934 3.523 8.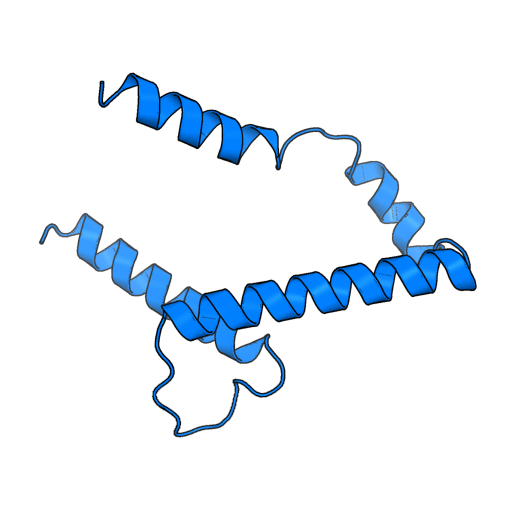516 1.00 55.19 78 SER A O 1
ATOM 620 N N . ASN A 1 79 ? 16.862 2.963 7.534 1.00 51.53 79 ASN A N 1
ATOM 621 C CA . ASN A 1 79 ? 17.019 1.734 8.334 1.00 51.53 79 ASN A CA 1
ATOM 622 C C . ASN A 1 79 ? 17.662 1.993 9.711 1.00 51.53 79 ASN A C 1
ATOM 624 O O . ASN A 1 79 ? 17.431 1.240 10.664 1.00 51.53 79 ASN A O 1
ATOM 628 N N . ASP A 1 80 ? 18.423 3.083 9.838 1.00 56.62 80 ASP A N 1
ATOM 629 C CA . ASP A 1 80 ? 19.097 3.446 11.085 1.00 56.62 80 ASP A CA 1
ATOM 630 C C . ASP A 1 80 ? 18.164 4.121 12.094 1.00 56.62 80 ASP A C 1
ATOM 632 O O . ASP A 1 80 ? 18.339 3.926 13.297 1.00 56.62 80 ASP A O 1
ATOM 636 N N . ASP A 1 81 ? 17.129 4.833 11.645 1.00 62.84 81 ASP A N 1
ATOM 637 C CA . ASP A 1 81 ? 16.216 5.564 12.530 1.00 62.84 81 ASP A CA 1
ATOM 638 C C . ASP A 1 81 ? 15.319 4.642 13.361 1.00 62.84 81 ASP A C 1
ATOM 640 O O . ASP A 1 81 ? 15.194 4.814 14.577 1.00 62.84 81 ASP A O 1
ATOM 644 N N . ILE A 1 82 ? 14.757 3.600 12.743 1.00 62.62 82 ILE A N 1
ATOM 645 C CA . ILE A 1 82 ? 13.930 2.608 13.447 1.00 62.62 82 ILE A CA 1
ATOM 646 C C . ILE A 1 82 ? 14.803 1.800 14.415 1.00 62.62 82 ILE A C 1
ATOM 648 O O . ILE A 1 82 ? 14.464 1.632 15.589 1.00 62.62 82 ILE A O 1
ATOM 652 N N . SER A 1 83 ? 15.983 1.375 13.960 1.00 70.00 83 SER A N 1
ATOM 653 C CA . SER A 1 83 ? 16.956 0.653 14.784 1.00 70.00 83 SER A CA 1
ATOM 654 C C . SER A 1 83 ? 17.438 1.489 15.977 1.00 70.00 83 SER A C 1
ATOM 656 O O . SER A 1 83 ? 17.608 0.975 17.088 1.00 70.00 83 SER A O 1
ATOM 658 N N . ARG A 1 84 ? 17.634 2.797 15.781 1.00 70.88 84 ARG A N 1
ATOM 659 C CA . ARG A 1 84 ? 18.012 3.754 16.828 1.00 70.88 84 ARG A CA 1
ATOM 660 C C . ARG A 1 84 ? 16.869 3.990 17.814 1.00 70.88 84 ARG A C 1
ATOM 662 O O . ARG A 1 84 ? 17.129 4.024 19.019 1.00 70.88 84 ARG A O 1
ATOM 669 N N . ALA A 1 85 ? 15.629 4.089 17.337 1.00 69.38 85 ALA A N 1
ATOM 670 C CA . ALA A 1 85 ? 14.444 4.222 18.181 1.00 69.38 85 ALA A CA 1
ATOM 671 C C . ALA A 1 85 ? 14.253 2.996 19.092 1.00 69.38 85 ALA A C 1
ATOM 673 O O . ALA A 1 85 ? 14.086 3.153 20.304 1.00 69.38 85 ALA A O 1
ATOM 674 N N . ILE A 1 86 ? 14.399 1.780 18.552 1.00 74.31 86 ILE A N 1
ATOM 675 C CA . ILE A 1 86 ? 14.313 0.524 19.321 1.00 74.31 86 ILE A CA 1
ATOM 676 C C . ILE A 1 86 ? 15.425 0.452 20.381 1.00 74.31 86 ILE A C 1
ATOM 678 O O . ILE A 1 86 ? 15.158 0.199 21.557 1.00 74.31 86 ILE A O 1
ATOM 682 N N . LYS A 1 87 ? 16.674 0.764 20.004 1.00 70.75 87 LYS A N 1
ATOM 683 C CA . LYS A 1 87 ? 17.819 0.800 20.938 1.00 70.75 87 LYS A CA 1
ATOM 684 C C . LYS A 1 87 ? 17.700 1.886 22.011 1.00 70.75 87 LYS A C 1
ATOM 686 O O . LYS A 1 87 ? 18.330 1.780 23.063 1.00 70.75 87 LYS A O 1
ATOM 691 N N . SER A 1 88 ? 16.976 2.970 21.743 1.00 71.00 88 SER A N 1
ATOM 692 C CA . SER A 1 88 ? 16.711 4.026 22.725 1.00 71.00 88 SER A CA 1
ATOM 693 C C . SER A 1 88 ? 15.637 3.593 23.722 1.00 71.00 88 SER A C 1
ATOM 695 O O . SER A 1 88 ? 15.818 3.770 24.926 1.00 71.00 88 SER A O 1
ATOM 697 N N . PHE A 1 89 ? 14.569 2.957 23.239 1.00 71.38 89 PHE A N 1
ATOM 698 C CA . PHE A 1 89 ? 13.489 2.448 24.080 1.00 71.38 89 PHE A CA 1
ATOM 699 C C . PHE A 1 89 ? 13.970 1.369 25.060 1.00 71.38 89 PHE A C 1
ATOM 701 O O . PHE A 1 89 ? 13.690 1.471 26.255 1.00 71.38 89 PHE A O 1
ATOM 708 N N . ALA A 1 90 ? 14.768 0.407 24.583 1.00 69.00 90 ALA A N 1
ATOM 709 C CA . ALA A 1 90 ? 15.347 -0.657 25.410 1.00 69.00 90 ALA A CA 1
ATOM 710 C C . ALA A 1 90 ? 16.307 -0.136 26.496 1.00 69.00 90 ALA A C 1
ATOM 712 O O . ALA A 1 90 ? 16.460 -0.752 27.540 1.00 69.00 90 ALA A O 1
ATOM 713 N N . ARG A 1 91 ? 16.947 1.023 26.281 1.00 61.50 91 ARG A N 1
ATOM 714 C CA . ARG A 1 91 ? 17.814 1.659 27.290 1.00 61.50 91 ARG A CA 1
ATOM 715 C C . ARG A 1 91 ? 17.046 2.438 28.354 1.00 61.50 91 ARG A C 1
ATOM 717 O O . ARG A 1 91 ? 17.583 2.678 29.429 1.00 61.50 91 ARG A O 1
ATOM 724 N N . LYS A 1 92 ? 15.828 2.887 28.042 1.00 58.78 92 LYS A N 1
ATOM 725 C CA . LYS A 1 92 ? 15.006 3.706 28.941 1.00 58.78 92 LYS A CA 1
ATOM 726 C C . LYS A 1 92 ? 14.097 2.868 29.847 1.00 58.78 92 LYS A C 1
ATOM 728 O O . LYS A 1 92 ? 13.636 3.384 30.859 1.00 58.78 92 LYS A O 1
ATOM 733 N N . ASN A 1 93 ? 13.867 1.605 29.493 1.00 45.94 93 ASN A N 1
ATOM 734 C CA . ASN A 1 93 ? 13.073 0.646 30.258 1.00 45.94 93 ASN A CA 1
ATOM 735 C C . ASN A 1 93 ? 13.907 -0.638 30.441 1.00 45.94 93 ASN A C 1
ATOM 737 O O . ASN A 1 93 ? 13.807 -1.515 29.581 1.00 45.94 93 ASN A O 1
ATOM 741 N N . PRO A 1 94 ? 14.793 -0.702 31.455 1.00 53.06 94 PRO A N 1
ATOM 742 C CA . PRO A 1 94 ? 15.552 -1.913 31.763 1.00 53.06 94 PRO A CA 1
ATOM 743 C C . PRO A 1 94 ? 14.654 -3.054 32.254 1.00 53.06 94 PRO A C 1
ATOM 745 O O . PRO A 1 94 ? 13.612 -2.761 32.886 1.00 53.06 94 PRO A O 1
#

Foldseek 3Di:
DDPVVVVVVVVLVVVLVVLLVVQPPSPPPPDPADSVNSVVSSVVVVVVVVVVQVVCCVPPNDDPVCVVVVVVPPDDPDVVVVVVVVVVVVVVPD

Organism: Lepeophtheirus salmonis (NCBI:txid72036)